Protein AF-A0A8S2UPK9-F1 (afdb_monomer_lite)

pLDDT: mean 94.84, std 4.2, range [70.06, 98.25]

Organism: NCBI:txid392030

Sequence (68 aa):
ILIGVNIGRNKNTKTDVEQDYTLGIEQFGCLADYLVINISSPNTPGLRDLQNENELKKLLTSIRKACN

Foldseek 3Di:
DAFEEEFEFDLPDPPPRLVSVLVVCLVCVVPHPYYHYDQDDPVRPCSVVCVPPVNVVVNVVSNVVSND

Radius of gyration: 11.86 Å; chains: 1; bounding box: 34×21×29 Å

Structure (mmCIF, N/CA/C/O backbone):
data_AF-A0A8S2UPK9-F1
#
_entry.id   AF-A0A8S2UPK9-F1
#
loop_
_atom_site.group_PDB
_atom_site.id
_atom_site.type_symbol
_atom_site.label_atom_id
_atom_site.label_alt_id
_atom_site.label_comp_id
_atom_site.label_asym_id
_atom_site.label_entity_id
_atom_site.label_seq_id
_atom_site.pdbx_PDB_ins_code
_atom_site.Cartn_x
_atom_site.Cartn_y
_atom_site.Cartn_z
_atom_site.occupancy
_atom_site.B_iso_or_equiv
_atom_site.auth_seq_id
_atom_site.auth_comp_id
_atom_site.auth_asym_id
_atom_site.auth_atom_id
_atom_site.pdbx_PDB_model_num
ATOM 1 N N . ILE A 1 1 ? -19.977 -10.069 9.339 1.00 92.50 1 ILE A N 1
ATOM 2 C CA . ILE A 1 1 ? -19.334 -10.344 8.030 1.00 92.50 1 ILE A CA 1
ATOM 3 C C . ILE A 1 1 ? -18.012 -9.607 8.063 1.00 92.50 1 ILE A C 1
ATOM 5 O O . ILE A 1 1 ? -18.027 -8.485 8.540 1.00 92.50 1 ILE A O 1
ATOM 9 N N . LEU A 1 2 ? -16.919 -10.242 7.643 1.00 96.69 2 LEU A N 1
ATOM 10 C CA . LEU A 1 2 ? -15.602 -9.610 7.587 1.00 96.69 2 LEU A CA 1
ATOM 11 C C . LEU A 1 2 ? -15.437 -8.910 6.228 1.00 96.69 2 LEU A C 1
ATOM 13 O O . LEU A 1 2 ? -15.716 -9.524 5.196 1.00 96.69 2 LEU A O 1
ATOM 17 N N . ILE A 1 3 ? -15.002 -7.654 6.221 1.00 97.81 3 ILE A N 1
ATOM 18 C CA . ILE A 1 3 ? -14.851 -6.803 5.041 1.00 97.81 3 ILE A CA 1
ATOM 19 C C . ILE A 1 3 ? -13.398 -6.345 4.927 1.00 97.81 3 ILE A C 1
ATOM 21 O O . ILE A 1 3 ? -12.855 -5.691 5.814 1.00 97.81 3 ILE A O 1
ATOM 25 N N . GLY A 1 4 ? -12.783 -6.673 3.792 1.00 98.25 4 GLY A N 1
ATOM 26 C CA . GLY A 1 4 ? -11.435 -6.239 3.444 1.00 98.25 4 GLY A CA 1
ATOM 27 C C . GLY A 1 4 ? -11.428 -5.163 2.371 1.00 98.25 4 GLY A C 1
ATOM 28 O O . GLY A 1 4 ? -12.209 -5.231 1.421 1.00 98.25 4 GLY A O 1
ATOM 29 N N . VAL A 1 5 ? -10.492 -4.219 2.475 1.00 98.25 5 VAL A N 1
ATOM 30 C CA . VAL A 1 5 ? -10.243 -3.205 1.439 1.00 98.25 5 VAL A CA 1
ATOM 31 C C . VAL A 1 5 ? -8.843 -3.385 0.862 1.00 98.25 5 VAL A C 1
ATOM 33 O O . VAL A 1 5 ? -7.850 -3.442 1.582 1.00 98.25 5 VAL A O 1
ATOM 36 N N . ASN A 1 6 ? -8.763 -3.486 -0.464 1.00 97.94 6 ASN A N 1
ATOM 37 C CA . ASN A 1 6 ? -7.510 -3.599 -1.201 1.00 97.94 6 ASN A CA 1
ATOM 38 C C . ASN A 1 6 ? -7.112 -2.222 -1.749 1.00 97.94 6 ASN A C 1
ATOM 40 O O . ASN A 1 6 ? -7.851 -1.639 -2.539 1.00 97.94 6 ASN A O 1
ATOM 44 N N . ILE A 1 7 ? -5.961 -1.711 -1.314 1.00 97.50 7 ILE A N 1
ATOM 45 C CA . ILE A 1 7 ? -5.442 -0.383 -1.645 1.00 97.50 7 ILE A CA 1
ATOM 46 C C . ILE A 1 7 ? -4.219 -0.549 -2.547 1.00 97.50 7 ILE A C 1
ATOM 48 O O . ILE A 1 7 ? -3.298 -1.306 -2.236 1.00 97.50 7 ILE A O 1
ATOM 52 N N . GLY A 1 8 ? -4.197 0.175 -3.662 1.00 95.69 8 GLY A N 1
ATOM 53 C CA . GLY A 1 8 ? -3.089 0.195 -4.613 1.00 95.69 8 GLY A CA 1
ATOM 54 C C . GLY A 1 8 ? -2.767 1.616 -5.057 1.00 95.69 8 GLY A C 1
ATOM 55 O O . GLY A 1 8 ? -3.586 2.520 -4.902 1.00 95.69 8 GLY A O 1
ATOM 56 N N . ARG A 1 9 ? -1.581 1.804 -5.643 1.00 94.31 9 ARG A N 1
ATOM 57 C CA . ARG A 1 9 ? -1.182 3.110 -6.181 1.00 94.31 9 ARG A CA 1
ATOM 58 C C . ARG A 1 9 ? -1.970 3.505 -7.431 1.00 94.31 9 ARG A C 1
ATOM 60 O O . ARG A 1 9 ? -2.344 2.653 -8.244 1.00 94.31 9 ARG A O 1
ATOM 67 N N . ASN A 1 10 ? -2.077 4.805 -7.670 1.00 92.44 10 ASN A N 1
ATOM 68 C CA . ASN A 1 10 ? -2.593 5.358 -8.911 1.00 92.44 10 ASN A CA 1
ATOM 69 C C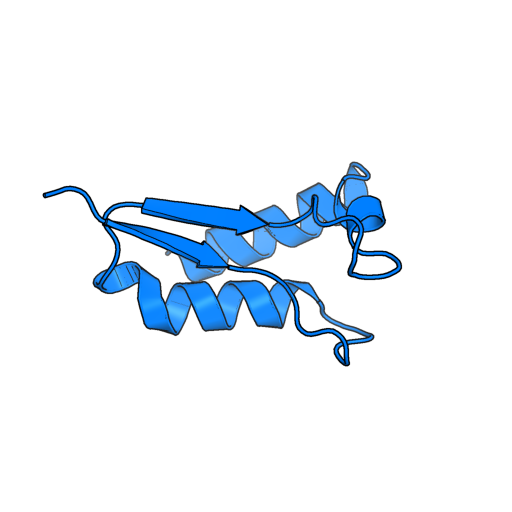 . ASN A 1 10 ? -1.571 5.206 -10.049 1.00 92.44 10 ASN A C 1
ATOM 71 O O . ASN A 1 10 ? -0.357 5.330 -9.873 1.00 92.44 10 ASN A O 1
ATOM 75 N N . LYS A 1 11 ? -2.060 4.979 -11.275 1.00 89.44 11 LYS A N 1
ATOM 76 C CA . LYS A 1 11 ? -1.202 4.834 -12.469 1.00 89.44 11 LYS A CA 1
ATOM 77 C C . LYS A 1 11 ? -0.361 6.086 -12.751 1.00 89.44 11 LYS A C 1
ATOM 79 O O . LYS A 1 11 ? 0.753 5.971 -13.255 1.00 89.44 11 LYS A O 1
ATOM 84 N N . ASN A 1 12 ? -0.905 7.260 -12.43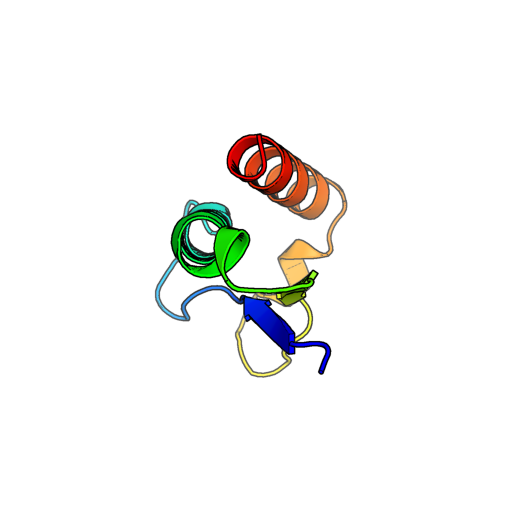5 1.00 90.31 12 ASN A N 1
ATOM 85 C CA . ASN A 1 12 ? -0.314 8.555 -12.771 1.00 90.31 12 ASN A CA 1
ATOM 86 C C . ASN A 1 12 ? 0.636 9.093 -11.691 1.00 90.31 12 ASN A C 1
ATOM 88 O O . ASN A 1 12 ? 1.350 10.061 -11.952 1.00 90.31 12 ASN A O 1
ATOM 92 N N . THR A 1 13 ? 0.674 8.469 -10.513 1.00 92.38 13 THR A N 1
ATOM 93 C CA . THR A 1 13 ? 1.600 8.834 -9.441 1.00 92.38 13 THR A CA 1
ATOM 94 C C . THR A 1 13 ? 3.009 8.399 -9.825 1.00 92.38 13 THR A C 1
ATOM 96 O O . THR A 1 13 ? 3.285 7.210 -10.009 1.00 92.38 13 THR A O 1
ATOM 99 N N . LYS A 1 14 ? 3.892 9.385 -10.014 1.00 87.50 14 LYS A N 1
ATOM 100 C CA . LYS A 1 14 ? 5.288 9.178 -10.436 1.00 87.50 14 LYS A CA 1
ATOM 101 C C . LYS A 1 14 ? 6.273 9.241 -9.272 1.00 87.50 14 LYS A C 1
ATOM 103 O O . LYS A 1 14 ? 7.280 8.544 -9.306 1.00 87.50 14 LYS A O 1
ATOM 108 N N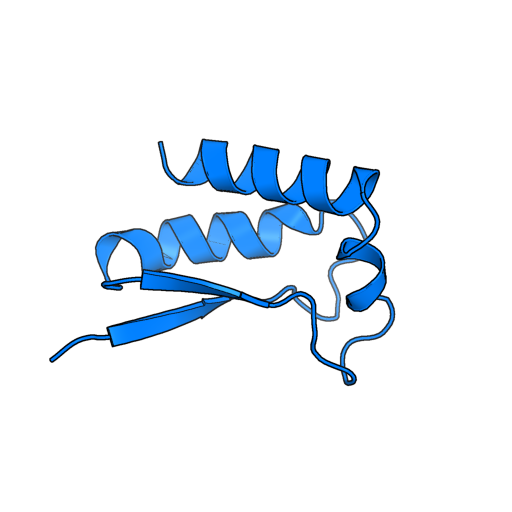 . THR A 1 15 ? 5.987 10.074 -8.277 1.00 89.19 15 THR A N 1
ATOM 109 C CA . THR A 1 15 ? 6.792 10.278 -7.066 1.00 89.19 15 THR A CA 1
ATOM 110 C C . THR A 1 15 ? 5.918 10.063 -5.841 1.00 89.19 15 THR A C 1
ATOM 112 O O . THR A 1 15 ? 4.696 10.060 -5.964 1.00 89.19 15 THR A O 1
ATOM 115 N N . ASP A 1 16 ? 6.547 9.851 -4.684 1.00 91.69 16 ASP A N 1
ATOM 116 C CA . ASP A 1 16 ? 5.861 9.740 -3.387 1.00 91.69 16 ASP A CA 1
ATOM 117 C C . ASP A 1 16 ? 4.703 8.732 -3.402 1.00 91.69 16 ASP A C 1
ATOM 119 O O . ASP A 1 16 ? 3.633 8.955 -2.845 1.00 91.69 16 ASP A O 1
ATOM 123 N N . VAL A 1 17 ? 4.936 7.601 -4.072 1.00 93.88 17 VAL A N 1
ATOM 124 C CA . VAL A 1 17 ? 3.959 6.532 -4.323 1.00 93.88 17 VAL A CA 1
ATOM 125 C C . VAL A 1 17 ? 3.302 6.018 -3.038 1.00 93.88 17 VAL A C 1
ATOM 127 O O . VAL A 1 17 ? 2.158 5.572 -3.068 1.00 93.88 17 VAL A O 1
ATOM 130 N N . GLU A 1 18 ? 3.996 6.099 -1.904 1.00 95.81 18 GLU A N 1
ATOM 131 C CA . GLU A 1 18 ? 3.445 5.805 -0.586 1.00 95.81 18 GLU A CA 1
ATOM 132 C C . GLU A 1 18 ? 2.183 6.619 -0.242 1.00 95.81 18 GLU A C 1
ATOM 134 O O . GLU A 1 18 ? 1.336 6.103 0.484 1.00 95.81 18 GLU A O 1
ATOM 139 N N . GLN A 1 19 ? 2.022 7.833 -0.786 1.00 96.56 19 GLN A N 1
ATOM 140 C CA . GLN A 1 19 ? 0.890 8.718 -0.493 1.00 96.56 19 GLN A CA 1
ATOM 141 C C . GLN A 1 19 ? -0.441 8.135 -0.964 1.00 96.56 19 GLN A C 1
ATOM 143 O O . GLN A 1 19 ? -1.444 8.258 -0.267 1.00 96.56 19 GLN A O 1
ATOM 148 N N . ASP A 1 20 ? -0.459 7.443 -2.106 1.00 96.75 20 ASP A N 1
ATOM 149 C CA . ASP A 1 20 ? -1.679 6.788 -2.587 1.00 96.75 20 ASP A CA 1
ATOM 150 C C . ASP A 1 20 ? -2.176 5.736 -1.581 1.00 96.75 20 ASP A C 1
ATOM 152 O O . ASP A 1 20 ? -3.380 5.569 -1.379 1.00 96.75 20 ASP A O 1
ATOM 156 N N . TYR A 1 21 ? -1.246 5.043 -0.916 1.00 97.56 21 TYR A N 1
ATOM 157 C CA . TYR A 1 21 ? -1.586 4.050 0.097 1.00 97.56 21 TYR A CA 1
ATOM 158 C C . TYR A 1 21 ? -2.019 4.702 1.405 1.00 97.56 21 TYR A C 1
ATOM 160 O O . TYR A 1 21 ? -3.011 4.264 1.983 1.00 97.56 21 TYR A O 1
ATOM 168 N N . THR A 1 22 ? -1.313 5.737 1.874 1.00 97.44 22 THR A N 1
ATOM 169 C CA . THR A 1 22 ? -1.671 6.418 3.128 1.00 97.44 22 THR A CA 1
ATOM 170 C C . THR A 1 22 ? -3.026 7.104 3.024 1.00 97.44 22 THR A C 1
ATOM 172 O O . THR A 1 22 ? -3.830 6.950 3.933 1.00 97.44 22 THR A O 1
ATOM 175 N N . LEU A 1 23 ? -3.346 7.736 1.889 1.00 97.19 23 LEU A N 1
ATOM 176 C CA . LEU A 1 23 ? -4.677 8.303 1.641 1.00 97.19 23 LEU A CA 1
ATOM 177 C C . LEU A 1 23 ? -5.770 7.225 1.654 1.00 97.19 23 LEU A C 1
ATOM 179 O O . LEU A 1 23 ? -6.839 7.424 2.227 1.00 97.19 23 LEU A O 1
ATOM 183 N N . GLY A 1 24 ? -5.507 6.057 1.059 1.00 97.38 24 GLY A N 1
ATOM 184 C CA . GLY A 1 24 ? -6.428 4.923 1.138 1.00 97.38 24 GLY A CA 1
ATOM 185 C C . GLY A 1 24 ? -6.627 4.425 2.574 1.00 97.38 24 GLY A C 1
ATOM 186 O O . GLY A 1 24 ? -7.748 4.107 2.967 1.00 97.38 24 GLY A O 1
ATOM 187 N N . ILE A 1 25 ? -5.559 4.377 3.372 1.00 97.38 25 ILE A N 1
ATOM 188 C CA . ILE A 1 25 ? -5.617 3.980 4.785 1.00 97.38 25 ILE 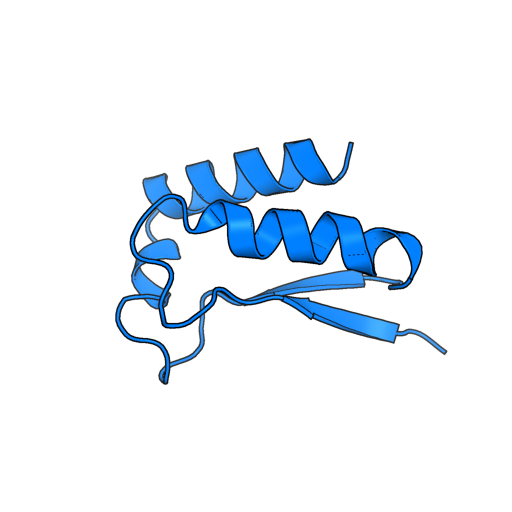A CA 1
ATOM 189 C C . ILE A 1 25 ? -6.424 4.996 5.595 1.00 97.38 25 ILE A C 1
ATOM 191 O O . ILE A 1 25 ? -7.311 4.592 6.337 1.00 97.38 25 ILE A O 1
ATOM 195 N N . GLU A 1 26 ? -6.177 6.292 5.421 1.00 96.62 26 GLU A N 1
ATOM 196 C CA . GLU A 1 26 ? -6.922 7.361 6.097 1.00 96.62 26 GLU A CA 1
ATOM 197 C C . GLU A 1 26 ? -8.421 7.294 5.774 1.00 96.62 26 GLU A C 1
ATOM 199 O O . GLU A 1 26 ? -9.263 7.431 6.661 1.00 96.62 26 GLU A O 1
ATOM 204 N N . GLN A 1 27 ? -8.766 7.017 4.513 1.00 97.12 27 GLN A N 1
ATOM 205 C CA . GLN A 1 27 ? -10.154 6.969 4.063 1.00 97.12 27 GLN A CA 1
ATOM 206 C C . GLN A 1 27 ? -10.902 5.706 4.519 1.00 97.12 27 GLN A C 1
ATOM 208 O O . GLN A 1 27 ? -12.092 5.774 4.833 1.00 97.12 27 GLN A O 1
ATOM 213 N N . PHE A 1 28 ? -10.242 4.543 4.508 1.00 97.19 28 PHE A N 1
ATOM 214 C CA . PHE A 1 28 ? -10.900 3.243 4.693 1.00 97.19 28 PHE A CA 1
ATOM 215 C C . PHE A 1 28 ? -10.521 2.516 5.986 1.00 97.19 28 PHE A C 1
ATOM 217 O O . PHE A 1 28 ? -11.180 1.540 6.339 1.00 97.19 28 PHE A O 1
ATOM 224 N N . GLY A 1 29 ? -9.503 2.975 6.714 1.00 95.75 29 GLY A N 1
ATOM 225 C CA . GLY A 1 29 ? -8.974 2.302 7.902 1.00 95.75 29 GLY A CA 1
ATOM 226 C C . GLY A 1 29 ? -10.003 2.127 9.015 1.00 95.75 29 GLY A C 1
ATOM 227 O O . GLY A 1 29 ? -10.050 1.073 9.634 1.00 95.75 29 GLY A O 1
ATOM 228 N N . CYS A 1 30 ? -10.892 3.106 9.210 1.00 95.44 30 CYS A N 1
ATOM 229 C CA . CYS A 1 30 ? -11.977 3.023 10.197 1.00 95.44 30 CYS A CA 1
ATOM 230 C C . CYS A 1 30 ? -13.216 2.253 9.703 1.00 95.44 30 CYS A C 1
ATOM 232 O O . CYS A 1 30 ? -14.178 2.103 10.452 1.00 95.44 30 CYS A O 1
ATOM 234 N N . LEU A 1 31 ? -13.229 1.823 8.438 1.00 96.62 31 LEU A N 1
ATOM 235 C CA . LEU A 1 31 ? -14.375 1.169 7.796 1.00 96.62 31 LEU A CA 1
ATOM 236 C C . LEU A 1 31 ? -14.128 -0.318 7.511 1.00 96.62 31 LEU A C 1
ATOM 238 O O . LEU A 1 31 ? -15.088 -1.077 7.392 1.00 96.62 31 LEU A O 1
ATOM 242 N N . ALA A 1 32 ? -12.867 -0.724 7.354 1.00 97.31 32 ALA A N 1
ATOM 243 C CA . ALA A 1 32 ? -12.477 -2.081 6.991 1.00 97.31 32 ALA A CA 1
ATOM 244 C C . ALA A 1 32 ? -12.040 -2.896 8.216 1.00 97.31 32 ALA A C 1
ATOM 246 O O . ALA A 1 32 ? -11.348 -2.383 9.090 1.00 97.31 32 ALA A O 1
ATOM 247 N N . ASP A 1 33 ? -12.351 -4.194 8.231 1.00 97.88 33 ASP A N 1
ATOM 248 C CA . ASP A 1 33 ? -11.811 -5.121 9.234 1.00 97.88 33 ASP A CA 1
ATOM 249 C C . ASP A 1 33 ? -10.321 -5.409 8.989 1.00 97.88 33 ASP A C 1
ATOM 251 O O . ASP A 1 33 ? -9.570 -5.717 9.913 1.00 97.88 33 ASP A O 1
ATOM 255 N N . TYR A 1 34 ? -9.885 -5.331 7.727 1.00 97.00 34 TYR A N 1
ATOM 256 C CA . TYR A 1 34 ? -8.481 -5.432 7.345 1.00 97.00 34 TYR A CA 1
ATOM 257 C C . TYR A 1 34 ? -8.194 -4.701 6.032 1.00 97.00 34 TYR A C 1
ATOM 259 O O . TYR A 1 34 ? -9.050 -4.567 5.152 1.00 97.00 34 TYR A O 1
ATOM 267 N N . LEU A 1 35 ? -6.943 -4.272 5.881 1.00 97.25 35 LEU A N 1
ATOM 268 C CA . LEU A 1 35 ? -6.442 -3.632 4.670 1.00 97.25 35 LEU A CA 1
ATOM 269 C C . LEU A 1 35 ? -5.429 -4.538 3.967 1.00 97.25 35 LEU A C 1
ATOM 271 O O . LEU A 1 35 ? -4.630 -5.222 4.607 1.00 97.25 35 LEU A O 1
ATOM 275 N N . VAL A 1 36 ? -5.441 -4.516 2.636 1.00 97.75 36 VAL A N 1
ATOM 276 C CA . VAL A 1 36 ? -4.449 -5.174 1.779 1.00 97.75 36 VAL A CA 1
ATOM 277 C C . VAL A 1 36 ? -3.689 -4.109 1.004 1.00 97.75 36 VAL A C 1
ATOM 279 O O . VAL A 1 36 ? -4.295 -3.267 0.350 1.00 97.75 36 VAL A O 1
ATOM 282 N N . ILE A 1 37 ? -2.362 -4.184 1.038 1.00 97.00 37 ILE A N 1
ATOM 283 C CA . ILE A 1 37 ? -1.466 -3.283 0.309 1.00 97.00 37 ILE A CA 1
ATOM 284 C C . ILE A 1 37 ? -1.025 -3.977 -0.976 1.00 97.00 37 ILE 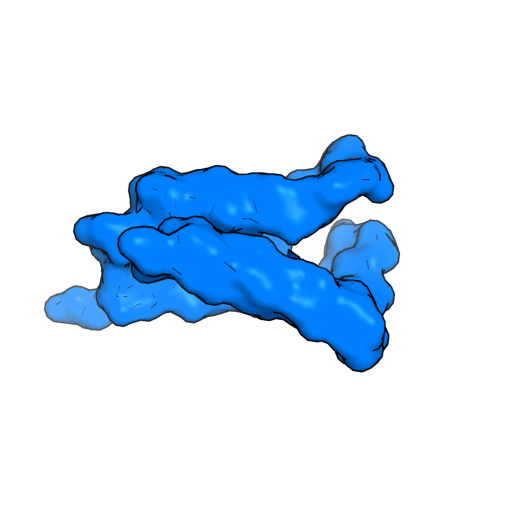A C 1
ATOM 286 O O . ILE A 1 37 ? -0.286 -4.963 -0.950 1.00 97.00 37 ILE A O 1
ATOM 290 N N . ASN A 1 38 ? -1.508 -3.493 -2.115 1.00 97.06 38 ASN A N 1
ATOM 291 C CA . ASN A 1 38 ? -1.293 -4.134 -3.403 1.00 97.06 38 ASN A CA 1
ATOM 292 C C . ASN A 1 38 ? -0.063 -3.588 -4.125 1.00 97.06 38 ASN A C 1
ATOM 294 O O . ASN A 1 38 ? -0.110 -2.546 -4.772 1.00 97.06 38 ASN A O 1
ATOM 298 N N . ILE A 1 39 ? 1.006 -4.379 -4.080 1.00 96.94 39 ILE A N 1
ATOM 299 C CA . ILE A 1 39 ? 2.260 -4.145 -4.807 1.00 96.94 39 ILE A CA 1
ATOM 300 C C . ILE A 1 39 ? 2.536 -5.225 -5.868 1.00 96.94 39 ILE A C 1
ATOM 302 O O . ILE A 1 39 ? 3.673 -5.403 -6.300 1.00 96.94 39 ILE A O 1
ATOM 306 N N . SER A 1 40 ? 1.523 -6.004 -6.271 1.00 95.69 40 SER A N 1
ATOM 307 C CA . SER A 1 40 ? 1.712 -7.227 -7.075 1.00 95.69 40 SER A CA 1
ATOM 308 C C . SER A 1 40 ? 1.049 -7.212 -8.457 1.00 95.69 40 SER A C 1
ATOM 310 O O . SER A 1 40 ? 1.394 -8.055 -9.299 1.00 95.69 40 SER A O 1
ATOM 312 N N . SER A 1 41 ? 0.154 -6.252 -8.734 1.00 92.69 41 SER A N 1
ATOM 313 C CA . SER A 1 41 ? -0.550 -6.153 -10.022 1.00 92.69 41 SER A CA 1
ATOM 314 C C . SER A 1 41 ? 0.421 -6.142 -11.217 1.00 92.69 41 SER A C 1
ATOM 316 O O . SER A 1 41 ? 1.334 -5.314 -11.253 1.00 92.69 41 SER A O 1
ATOM 318 N N . PRO A 1 42 ? 0.231 -7.022 -12.221 1.00 92.25 42 PRO A N 1
ATOM 319 C CA . PRO A 1 42 ? 1.027 -7.002 -13.450 1.00 92.25 42 PRO A CA 1
ATOM 320 C C . PRO A 1 42 ? 0.671 -5.825 -14.368 1.00 92.25 42 PRO A C 1
ATOM 322 O O . PRO A 1 42 ? 1.440 -5.491 -15.263 1.00 92.25 42 PRO A O 1
ATOM 325 N N . ASN A 1 43 ? -0.492 -5.202 -14.160 1.00 89.75 43 ASN A N 1
ATOM 326 C CA . ASN A 1 43 ? -1.063 -4.218 -15.082 1.00 89.75 43 ASN A CA 1
ATOM 327 C C . ASN A 1 43 ? -0.601 -2.782 -14.796 1.00 89.75 43 ASN A C 1
ATOM 329 O O . ASN A 1 43 ? -0.927 -1.868 -15.555 1.00 89.75 43 ASN A O 1
ATOM 333 N N . THR A 1 44 ? 0.144 -2.578 -13.708 1.00 88.19 44 THR A N 1
ATOM 334 C CA . THR A 1 44 ? 0.673 -1.274 -13.308 1.00 88.19 44 THR A CA 1
ATOM 335 C C . THR A 1 44 ? 2.191 -1.279 -13.506 1.00 88.19 44 THR A C 1
ATOM 337 O O . THR A 1 44 ? 2.904 -1.877 -12.696 1.00 88.19 44 THR A O 1
ATOM 340 N N . PRO A 1 45 ? 2.714 -0.640 -14.572 1.00 88.69 45 PRO A N 1
ATOM 341 C CA . PRO A 1 45 ? 4.151 -0.586 -14.830 1.00 88.69 45 PRO A CA 1
ATOM 342 C C . PRO A 1 45 ? 4.937 -0.040 -13.632 1.00 88.69 45 PRO A C 1
ATOM 344 O O . PRO A 1 45 ? 4.548 0.965 -13.034 1.00 88.69 45 PRO A O 1
ATOM 347 N N . GLY A 1 46 ? 6.029 -0.720 -13.279 1.00 89.44 46 GLY A N 1
ATOM 348 C CA . GLY A 1 46 ? 6.898 -0.358 -12.153 1.00 89.44 46 GLY A CA 1
ATOM 349 C C . GLY A 1 46 ? 6.297 -0.585 -10.760 1.00 89.44 46 GLY A C 1
ATOM 350 O O . GLY A 1 46 ? 6.901 -0.209 -9.763 1.00 89.44 46 GLY A O 1
ATOM 351 N N . LEU A 1 47 ? 5.106 -1.189 -10.640 1.00 94.00 47 LEU A N 1
ATOM 352 C CA . LEU A 1 47 ? 4.511 -1.448 -9.323 1.00 94.00 47 LEU A CA 1
ATOM 353 C C . LEU A 1 47 ? 5.298 -2.493 -8.529 1.00 94.00 47 LEU A C 1
ATOM 355 O O . LEU A 1 47 ? 5.490 -2.339 -7.326 1.00 94.00 47 LEU A O 1
ATOM 359 N N . ARG A 1 48 ? 5.752 -3.553 -9.203 1.00 95.75 48 ARG A N 1
ATOM 360 C CA . ARG A 1 48 ? 6.491 -4.646 -8.561 1.00 95.75 48 ARG A CA 1
ATOM 361 C C . ARG A 1 48 ? 7.868 -4.218 -8.060 1.00 95.75 48 ARG A C 1
ATOM 363 O O . ARG A 1 48 ? 8.403 -4.888 -7.188 1.00 95.75 48 ARG A O 1
ATOM 370 N N . ASP A 1 49 ? 8.391 -3.081 -8.517 1.00 94.38 49 ASP A N 1
ATOM 371 C CA . ASP A 1 49 ? 9.647 -2.519 -8.007 1.00 94.38 49 ASP A CA 1
ATOM 372 C C . ASP A 1 49 ? 9.529 -2.105 -6.531 1.00 94.38 49 ASP A C 1
ATOM 374 O O . ASP A 1 49 ? 10.528 -2.094 -5.814 1.00 94.38 49 ASP A O 1
ATOM 378 N N . LEU A 1 50 ? 8.304 -1.864 -6.040 1.00 95.75 50 LEU A N 1
ATOM 379 C CA . LEU A 1 50 ? 8.032 -1.641 -4.616 1.00 95.75 50 LEU A CA 1
ATOM 380 C C . LEU A 1 50 ? 8.290 -2.882 -3.747 1.00 95.75 50 LEU A C 1
ATOM 382 O O . LEU A 1 50 ? 8.268 -2.777 -2.526 1.00 95.75 50 LEU A O 1
ATOM 386 N N . GLN A 1 51 ? 8.504 -4.057 -4.348 1.00 96.31 51 GLN A N 1
ATOM 387 C CA . GLN A 1 51 ? 8.867 -5.281 -3.626 1.00 96.31 51 GLN A CA 1
ATOM 388 C C . GLN A 1 51 ? 10.363 -5.333 -3.281 1.00 96.31 51 GLN A C 1
ATOM 390 O O . GLN A 1 51 ? 10.766 -6.169 -2.474 1.00 96.31 51 GLN A O 1
ATOM 395 N N . ASN A 1 52 ? 11.187 -4.449 -3.858 1.00 97.50 52 ASN A N 1
ATOM 396 C CA . ASN A 1 52 ? 12.594 -4.323 -3.485 1.00 97.50 52 ASN A CA 1
ATOM 397 C C . ASN A 1 52 ? 12.722 -3.848 -2.032 1.00 97.50 52 ASN A C 1
ATOM 399 O O . ASN A 1 52 ? 11.956 -2.998 -1.585 1.00 97.50 52 ASN A O 1
ATOM 403 N N . GLU A 1 53 ? 13.724 -4.351 -1.308 1.00 97.50 53 GLU A N 1
ATOM 404 C CA . GLU A 1 53 ? 13.856 -4.170 0.146 1.00 97.50 53 GLU A CA 1
ATOM 405 C C . GLU A 1 53 ? 13.742 -2.706 0.603 1.00 97.50 53 GLU A C 1
ATOM 407 O O . GLU A 1 53 ? 12.954 -2.393 1.498 1.00 97.50 53 GLU A O 1
ATOM 412 N N . ASN A 1 54 ? 14.492 -1.799 -0.029 1.00 97.00 54 ASN A N 1
ATOM 413 C CA . ASN A 1 54 ? 14.506 -0.384 0.348 1.00 97.00 54 ASN A CA 1
ATOM 414 C C . ASN A 1 54 ? 13.156 0.302 0.095 1.00 97.00 54 ASN A C 1
ATOM 416 O O . ASN A 1 54 ? 12.665 1.027 0.962 1.00 97.00 54 ASN A O 1
ATOM 420 N N . GLU A 1 55 ? 12.538 0.038 -1.058 1.00 96.06 55 GLU A N 1
ATOM 421 C CA . GLU A 1 55 ? 11.239 0.611 -1.425 1.00 96.06 55 GLU A CA 1
ATOM 422 C C . GLU A 1 55 ? 10.124 0.066 -0.534 1.00 96.06 55 GLU A C 1
ATOM 424 O O . GLU A 1 55 ? 9.311 0.829 -0.009 1.00 96.06 55 GLU A O 1
ATOM 429 N N . LEU A 1 56 ? 10.136 -1.242 -0.272 1.00 97.44 56 LEU A N 1
ATOM 430 C CA . LEU A 1 56 ? 9.184 -1.883 0.623 1.00 97.44 56 LEU A CA 1
ATOM 431 C C . LEU A 1 56 ? 9.307 -1.319 2.040 1.00 97.44 56 LEU A C 1
ATOM 433 O O . LEU A 1 56 ? 8.304 -0.995 2.673 1.00 97.44 56 LEU A O 1
ATOM 437 N N . LYS A 1 57 ? 10.536 -1.145 2.539 1.00 97.88 57 LYS A N 1
ATOM 438 C CA . LYS A 1 57 ? 10.787 -0.557 3.859 1.00 97.88 57 LYS A CA 1
ATOM 439 C C . LYS A 1 57 ? 10.286 0.883 3.938 1.00 97.88 57 LYS A C 1
ATOM 441 O O . LYS A 1 57 ? 9.667 1.246 4.943 1.00 97.88 57 LYS A O 1
ATOM 446 N N . LYS A 1 58 ? 10.516 1.693 2.898 1.00 96.69 58 LYS A N 1
ATOM 447 C CA . LYS A 1 58 ? 9.988 3.061 2.803 1.00 96.69 58 LYS A CA 1
ATOM 448 C C . LYS A 1 58 ? 8.457 3.050 2.852 1.00 96.69 58 LYS A C 1
ATOM 450 O O . LYS A 1 58 ? 7.876 3.717 3.707 1.00 96.69 58 LYS A O 1
ATOM 455 N N . LEU A 1 59 ? 7.820 2.235 2.012 1.00 97.31 59 LEU A N 1
ATOM 456 C CA . LEU A 1 59 ? 6.366 2.101 1.931 1.00 97.31 59 LEU A CA 1
ATOM 457 C C . LEU A 1 59 ? 5.750 1.681 3.273 1.00 97.31 59 LEU A C 1
ATOM 459 O O . LEU A 1 59 ? 4.861 2.358 3.786 1.00 97.31 59 LEU A O 1
ATOM 463 N N . LEU A 1 60 ? 6.251 0.602 3.881 1.00 96.88 60 LEU A N 1
ATOM 464 C CA . LEU A 1 60 ? 5.740 0.091 5.157 1.00 96.88 60 LEU A CA 1
ATOM 465 C C . LEU A 1 60 ? 5.944 1.083 6.307 1.00 96.88 60 LEU A C 1
ATOM 467 O O . LEU A 1 60 ? 5.107 1.159 7.204 1.00 96.88 60 LEU A O 1
ATOM 471 N N . THR A 1 61 ? 7.026 1.867 6.279 1.00 97.50 61 THR A N 1
ATOM 472 C CA . THR A 1 61 ? 7.253 2.930 7.268 1.00 97.50 61 THR A CA 1
ATOM 473 C C . THR A 1 61 ? 6.180 4.012 7.169 1.00 97.50 61 THR A C 1
ATOM 475 O O . THR A 1 61 ? 5.655 4.434 8.197 1.00 97.50 61 THR A O 1
ATOM 478 N N . SER A 1 62 ? 5.829 4.447 5.957 1.00 97.06 62 SER A N 1
ATOM 479 C CA . SER A 1 62 ? 4.766 5.437 5.741 1.00 97.06 62 SER A CA 1
ATOM 480 C C . SER A 1 62 ? 3.390 4.893 6.123 1.00 97.06 62 SER A C 1
ATOM 482 O O . SER A 1 62 ? 2.649 5.558 6.838 1.00 97.06 62 SER A O 1
ATOM 484 N N . ILE A 1 63 ? 3.087 3.650 5.743 1.00 96.00 63 ILE A N 1
ATOM 485 C CA . ILE A 1 63 ? 1.841 2.962 6.110 1.00 96.00 63 ILE A CA 1
ATOM 486 C C . ILE A 1 63 ? 1.695 2.862 7.626 1.00 96.00 63 ILE A C 1
ATOM 488 O O . ILE A 1 63 ? 0.665 3.232 8.176 1.00 96.00 63 ILE A O 1
ATOM 492 N N . ARG A 1 64 ? 2.746 2.421 8.326 1.00 95.06 64 ARG A N 1
ATOM 493 C CA . ARG A 1 64 ? 2.717 2.304 9.786 1.00 95.06 64 ARG A CA 1
ATOM 494 C C . ARG A 1 64 ? 2.478 3.648 10.470 1.00 95.06 64 ARG A C 1
ATOM 496 O O . ARG A 1 64 ? 1.854 3.669 11.522 1.00 95.06 64 ARG A O 1
ATOM 503 N N . LYS A 1 65 ? 2.977 4.748 9.901 1.00 95.38 65 LYS A N 1
ATOM 504 C CA . LYS A 1 65 ? 2.702 6.096 10.414 1.00 95.38 65 LYS A CA 1
ATOM 505 C C . LYS A 1 65 ? 1.243 6.500 10.211 1.00 95.38 65 LYS A C 1
ATOM 507 O O . LYS A 1 65 ? 0.704 7.123 11.106 1.00 95.38 65 LYS A O 1
ATOM 512 N N . ALA A 1 66 ? 0.633 6.138 9.083 1.00 94.31 66 ALA A N 1
ATOM 513 C CA . ALA A 1 66 ? -0.766 6.454 8.785 1.00 94.31 66 ALA A CA 1
ATOM 514 C C . ALA A 1 66 ? -1.777 5.618 9.595 1.00 94.31 66 ALA A C 1
ATOM 516 O O . ALA A 1 66 ? -2.921 6.026 9.744 1.00 94.31 66 ALA A O 1
ATOM 517 N N . CYS A 1 67 ? -1.372 4.452 10.110 1.00 88.06 67 CYS A N 1
ATOM 518 C CA . CY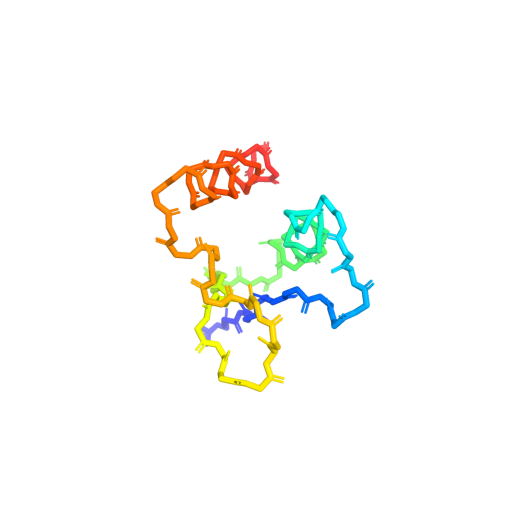S A 1 67 ? -2.216 3.625 10.979 1.00 88.06 67 CYS A CA 1
ATOM 519 C C . CYS A 1 67 ? -2.197 4.032 12.467 1.00 88.06 67 CYS A C 1
ATOM 521 O O . CYS A 1 67 ? -2.933 3.427 13.246 1.00 88.06 67 CYS A O 1
ATOM 523 N N . ASN A 1 68 ? -1.330 4.968 12.871 1.00 70.06 68 ASN A N 1
ATOM 524 C CA . ASN A 1 68 ? -1.214 5.460 14.251 1.00 70.06 68 ASN A CA 1
ATOM 525 C C . ASN A 1 68 ? -1.932 6.799 14.409 1.00 70.06 68 ASN A C 1
ATOM 527 O O . ASN A 1 68 ? -2.464 7.026 15.517 1.00 70.06 68 ASN A O 1
#

InterPro domains:
  IPR005720 Dihydroorotate dehydrogenase, catalytic [PF01180] (3-66)
  IPR013785 Aldolase-type TIM barrel [G3DSA:3.20.20.70] (1-68)
  IPR050074 Dihydroorotate dehydrogenase [PTHR48109] (2-65)

Secondary structure (DSSP, 8-state):
---EEEEE--TT--S-THHHHHHHHHHHTTT-SEEEEE---TTSTTSGGGGSHHHHHHHHHHHHHHT-